Protein AF-A0A969HG48-F1 (afdb_monomer)

Mean predicted aligned error: 6.07 Å

Nearest PDB structures (foldseek):
  6h2x-assembly1_A  TM=4.784E-01  e=9.469E+00  Escherichia coli K-12

Foldseek 3Di:
DDDPVVVVVVVVLVVVLVVLVVVVVVVVVVCVVVVADALVVLVVNCVSCVVNVNNVVCCVVCVVVNVVNNVRNVVVPPD

Solvent-accessible surface area (backbone atoms only — not comparable to full-atom values): 4532 Å² total; per-residue (Å²): 132,83,57,70,64,60,55,51,53,51,50,50,56,50,50,54,51,51,50,55,52,50,54,51,50,54,49,54,52,50,32,63,73,67,75,54,54,58,47,68,60,54,51,50,53,54,48,51,34,48,77,69,65,41,42,66,57,48,47,70,79,34,40,71,57,56,58,49,51,56,49,55,19,57,68,72,71,80,124

pLDDT: mean 84.78, std 10.83, range [40.62, 95.25]

Structure (mmCIF, N/CA/C/O backbone):
data_AF-A0A969HG48-F1
#
_entry.id   AF-A0A969HG48-F1
#
loop_
_atom_site.group_PDB
_atom_site.id
_atom_site.type_symbol
_atom_site.label_atom_id
_atom_site.label_alt_id
_atom_site.label_comp_id
_atom_site.label_asym_id
_atom_site.label_entity_id
_atom_site.label_seq_id
_atom_site.pdbx_PDB_ins_code
_atom_site.Cartn_x
_atom_site.Cartn_y
_atom_site.Cartn_z
_atom_site.occupancy
_atom_site.B_iso_or_equiv
_atom_site.auth_seq_id
_atom_site.auth_comp_id
_atom_site.auth_a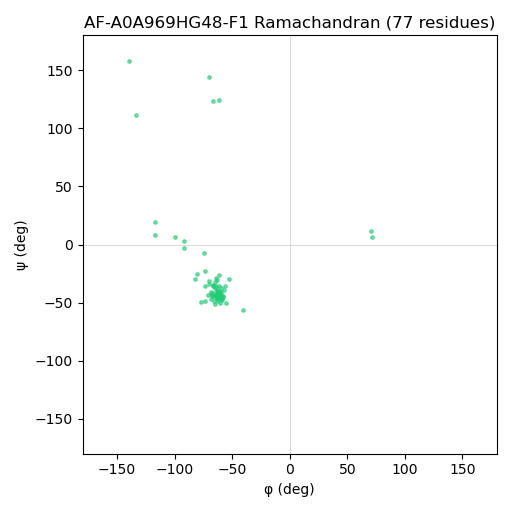sym_id
_atom_site.auth_atom_id
_atom_site.pdbx_PDB_model_num
ATOM 1 N N . MET A 1 1 ? 19.867 -5.931 -29.165 1.00 67.94 1 MET A N 1
ATOM 2 C CA . MET A 1 1 ? 19.353 -4.622 -28.702 1.00 67.94 1 MET A CA 1
ATOM 3 C C . MET A 1 1 ? 17.903 -4.816 -28.315 1.00 67.94 1 MET A C 1
ATOM 5 O O . MET A 1 1 ? 17.201 -5.473 -29.071 1.00 67.94 1 MET A O 1
ATOM 9 N N . ALA A 1 2 ? 17.485 -4.331 -27.146 1.00 73.44 2 ALA A N 1
ATOM 10 C CA . ALA A 1 2 ? 16.074 -4.358 -26.769 1.00 73.44 2 ALA A CA 1
ATOM 11 C C . ALA A 1 2 ? 15.285 -3.358 -27.633 1.00 73.44 2 ALA A C 1
ATOM 13 O O . ALA A 1 2 ? 15.814 -2.306 -27.993 1.00 73.44 2 ALA A O 1
ATOM 14 N N . ASP A 1 3 ? 14.052 -3.713 -27.990 1.00 91.12 3 ASP A N 1
ATOM 15 C CA . ASP A 1 3 ? 13.144 -2.848 -28.745 1.00 91.12 3 ASP A CA 1
ATOM 16 C C . ASP A 1 3 ? 12.861 -1.566 -27.929 1.00 91.12 3 ASP A C 1
ATOM 18 O O . ASP A 1 3 ? 12.410 -1.671 -26.781 1.00 91.12 3 ASP A O 1
ATOM 22 N N . PRO A 1 4 ? 13.113 -0.357 -28.474 1.00 91.00 4 PRO A N 1
ATOM 23 C CA . PRO A 1 4 ? 12.834 0.908 -27.793 1.00 91.00 4 PRO A CA 1
ATOM 24 C C . PRO A 1 4 ? 11.397 1.032 -27.271 1.00 91.00 4 PRO A C 1
ATOM 26 O O . PRO A 1 4 ? 11.172 1.683 -26.250 1.00 91.00 4 PRO A O 1
ATOM 29 N N . LYS A 1 5 ? 10.426 0.389 -27.933 1.00 92.50 5 LYS A N 1
ATOM 30 C CA . LYS A 1 5 ? 9.037 0.345 -27.474 1.00 92.50 5 LYS A CA 1
ATOM 31 C C . LYS A 1 5 ? 8.897 -0.455 -26.180 1.00 92.50 5 LYS A C 1
ATOM 33 O O . LYS A 1 5 ? 8.268 0.027 -25.248 1.00 92.50 5 LYS A O 1
ATOM 38 N N . ILE A 1 6 ? 9.542 -1.620 -26.091 1.00 93.50 6 ILE A N 1
ATOM 39 C CA . ILE A 1 6 ? 9.519 -2.464 -24.884 1.00 93.50 6 ILE A CA 1
ATOM 40 C C . ILE A 1 6 ? 10.117 -1.707 -23.695 1.00 93.50 6 ILE A C 1
ATOM 42 O O . ILE A 1 6 ? 9.555 -1.737 -22.604 1.00 93.50 6 ILE A O 1
ATOM 46 N N . ILE A 1 7 ? 11.226 -0.989 -23.907 1.00 93.44 7 ILE A N 1
ATOM 47 C CA . ILE A 1 7 ? 11.849 -0.172 -22.854 1.00 93.44 7 ILE A CA 1
ATOM 48 C C . ILE A 1 7 ? 10.891 0.932 -22.391 1.00 93.44 7 ILE A C 1
ATOM 50 O O . ILE A 1 7 ? 10.724 1.134 -21.190 1.00 93.44 7 ILE A O 1
ATOM 54 N N . ARG A 1 8 ? 10.249 1.641 -23.327 1.00 95.12 8 AR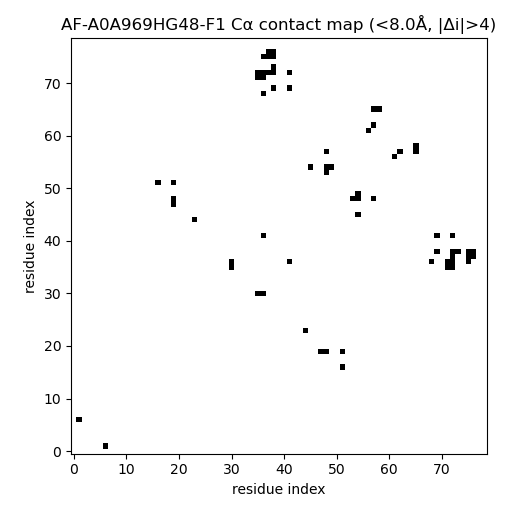G A N 1
ATOM 55 C CA . ARG A 1 8 ? 9.293 2.707 -23.003 1.00 95.12 8 ARG A CA 1
ATOM 56 C C . ARG A 1 8 ? 8.086 2.177 -22.230 1.00 95.12 8 ARG A C 1
ATOM 58 O O . ARG A 1 8 ? 7.731 2.764 -21.213 1.00 95.12 8 ARG A O 1
ATOM 65 N N . ASP A 1 9 ? 7.479 1.093 -22.700 1.00 94.56 9 ASP A N 1
ATOM 66 C CA . ASP A 1 9 ? 6.294 0.503 -22.074 1.00 94.56 9 ASP A CA 1
ATOM 67 C C . ASP A 1 9 ? 6.628 0.019 -20.654 1.00 94.56 9 ASP A C 1
ATOM 69 O O . ASP A 1 9 ? 5.894 0.303 -19.709 1.00 94.56 9 ASP A O 1
ATOM 73 N N . TRP A 1 10 ? 7.794 -0.612 -20.472 1.00 93.31 10 TRP A N 1
ATOM 74 C CA . TRP A 1 10 ? 8.281 -1.010 -19.151 1.00 93.31 10 TRP A CA 1
ATOM 75 C C . TRP A 1 10 ? 8.509 0.188 -18.218 1.00 93.31 10 TRP A C 1
ATOM 77 O O . TRP A 1 10 ? 8.114 0.138 -17.052 1.00 93.31 10 TRP A O 1
ATOM 87 N N . LEU A 1 11 ? 9.102 1.280 -18.715 1.00 94.56 11 LEU A N 1
ATOM 88 C CA . LEU A 1 11 ? 9.322 2.493 -17.920 1.00 94.56 11 LEU A CA 1
ATOM 89 C C . LEU A 1 11 ? 8.008 3.134 -17.465 1.00 94.56 11 LEU A C 1
ATOM 91 O O . LEU A 1 11 ? 7.940 3.597 -16.329 1.00 94.56 11 LEU A O 1
ATOM 95 N N . LEU A 1 12 ? 6.988 3.159 -18.326 1.00 95.25 12 LEU A N 1
ATOM 96 C CA . LEU A 1 12 ? 5.673 3.711 -17.988 1.00 95.25 12 LEU A CA 1
ATOM 97 C C . LEU A 1 12 ? 4.996 2.887 -16.889 1.00 95.25 12 LEU A C 1
ATOM 99 O O . LEU A 1 12 ? 4.651 3.434 -15.849 1.00 95.25 12 LEU A O 1
ATOM 103 N N . VAL A 1 13 ? 4.922 1.563 -17.059 1.00 91.94 13 VAL A N 1
ATOM 104 C CA . VAL A 1 13 ? 4.343 0.665 -16.042 1.00 91.94 13 VAL A CA 1
ATOM 105 C C . VAL A 1 13 ? 5.101 0.761 -14.716 1.00 91.94 13 VAL A C 1
ATOM 107 O O . VAL A 1 13 ? 4.498 0.733 -13.643 1.00 91.94 13 VAL A O 1
ATOM 110 N N . THR A 1 14 ? 6.428 0.907 -14.771 1.00 91.00 14 THR A N 1
ATOM 111 C CA . THR A 1 14 ? 7.254 1.074 -13.569 1.00 91.00 14 THR A CA 1
ATOM 112 C C . THR A 1 14 ? 6.956 2.399 -12.862 1.00 91.00 14 THR A C 1
ATOM 114 O O . THR A 1 14 ? 6.849 2.418 -11.638 1.00 91.00 14 THR A O 1
ATOM 117 N N . GLN A 1 15 ? 6.791 3.499 -13.602 1.00 94.56 15 GLN A N 1
ATOM 118 C CA . GLN A 1 15 ? 6.425 4.799 -13.027 1.00 94.56 15 GLN A CA 1
ATOM 119 C C . GLN A 1 15 ? 5.038 4.767 -12.381 1.00 94.56 15 GLN A C 1
ATOM 121 O O . GLN A 1 15 ? 4.907 5.203 -11.238 1.00 94.56 15 GLN A O 1
ATOM 126 N N . ASP A 1 16 ? 4.046 4.182 -13.054 1.00 91.19 16 ASP A N 1
ATOM 127 C CA . ASP A 1 16 ? 2.690 4.028 -12.512 1.00 91.19 16 ASP A CA 1
ATOM 128 C C . ASP A 1 16 ? 2.702 3.183 -11.230 1.00 91.19 16 ASP A C 1
ATOM 130 O O . ASP A 1 16 ? 2.086 3.536 -10.225 1.00 91.19 16 ASP A O 1
ATOM 134 N N . THR A 1 17 ? 3.484 2.100 -11.224 1.00 89.50 17 THR A N 1
ATOM 135 C CA . THR A 1 17 ? 3.670 1.252 -10.039 1.00 89.50 17 THR A CA 1
ATOM 136 C C . THR A 1 17 ? 4.259 2.037 -8.866 1.00 89.50 17 THR A C 1
ATOM 138 O O . THR A 1 17 ? 3.765 1.938 -7.744 1.00 89.50 17 THR A O 1
ATOM 141 N N . ILE A 1 18 ? 5.309 2.831 -9.108 1.00 91.25 18 ILE A N 1
ATOM 142 C CA . ILE A 1 18 ? 5.944 3.655 -8.070 1.00 91.25 18 ILE A CA 1
ATOM 143 C C . ILE A 1 18 ? 4.952 4.675 -7.513 1.00 91.25 18 ILE A C 1
ATOM 145 O O . ILE A 1 18 ? 4.889 4.847 -6.297 1.00 91.25 18 ILE A O 1
ATOM 149 N N . PHE A 1 19 ? 4.167 5.316 -8.377 1.00 92.69 19 PHE A N 1
ATOM 150 C CA . PHE A 1 19 ? 3.157 6.285 -7.964 1.00 92.69 19 PHE A CA 1
ATOM 151 C C . PHE A 1 19 ? 2.128 5.658 -7.011 1.00 92.69 19 PHE A C 1
ATOM 153 O O . PHE A 1 19 ? 1.907 6.174 -5.917 1.00 92.69 19 PHE A O 1
ATOM 160 N N . ILE A 1 20 ? 1.591 4.486 -7.357 1.00 89.56 20 ILE A N 1
ATOM 161 C CA . ILE A 1 20 ? 0.617 3.766 -6.519 1.00 89.56 20 ILE A CA 1
ATOM 162 C C . ILE A 1 20 ? 1.223 3.386 -5.159 1.00 89.56 20 ILE A C 1
ATOM 164 O O . ILE A 1 20 ? 0.569 3.501 -4.121 1.00 89.56 20 ILE A O 1
ATOM 168 N N . LEU A 1 21 ? 2.490 2.962 -5.134 1.00 88.44 21 LEU A N 1
ATOM 169 C CA . LEU A 1 21 ? 3.190 2.648 -3.885 1.00 88.44 21 LEU A CA 1
ATOM 170 C C . LEU A 1 21 ? 3.429 3.890 -3.015 1.00 88.44 21 LEU A C 1
ATOM 172 O O . LEU A 1 21 ? 3.342 3.799 -1.790 1.00 88.44 21 LEU A O 1
ATOM 176 N N . GLN A 1 22 ? 3.704 5.046 -3.622 1.00 91.31 22 GLN A N 1
ATOM 177 C CA . GLN A 1 22 ? 3.836 6.315 -2.903 1.00 91.31 22 GLN A CA 1
ATOM 178 C C . GLN A 1 22 ? 2.503 6.758 -2.297 1.00 91.31 22 GLN A C 1
ATOM 180 O O . GLN A 1 22 ? 2.468 7.136 -1.125 1.00 91.31 22 GLN A O 1
ATOM 185 N N . GLU A 1 23 ? 1.404 6.653 -3.048 1.00 91.31 23 GLU A N 1
ATOM 186 C CA . GLU A 1 23 ? 0.063 6.925 -2.521 1.00 91.31 23 GLU A CA 1
ATOM 187 C C . GLU A 1 23 ? -0.276 5.997 -1.352 1.00 91.31 23 GLU A C 1
ATOM 189 O O . GLU A 1 23 ? -0.754 6.452 -0.311 1.00 91.31 23 GLU A O 1
ATOM 194 N N . TRP A 1 24 ? 0.029 4.703 -1.482 1.00 88.44 24 TRP A N 1
ATOM 195 C CA . TRP A 1 24 ? -0.156 3.741 -0.400 1.00 88.44 24 TRP A CA 1
ATOM 196 C C . TRP A 1 24 ? 0.670 4.103 0.842 1.00 88.44 24 TRP A C 1
ATOM 198 O O . TRP A 1 24 ? 0.135 4.106 1.950 1.00 88.44 24 TRP A O 1
ATOM 208 N N . SER A 1 25 ? 1.941 4.481 0.674 1.00 88.31 25 SER A N 1
ATOM 209 C CA . SER A 1 25 ? 2.787 4.953 1.779 1.00 88.31 25 SER A CA 1
ATOM 210 C C . SER A 1 25 ? 2.174 6.165 2.485 1.00 88.31 25 SER A C 1
ATOM 212 O O . SER A 1 25 ? 2.074 6.180 3.711 1.00 88.31 25 SER A O 1
ATOM 214 N N . GLY A 1 26 ? 1.683 7.148 1.724 1.00 92.00 26 GLY A N 1
ATOM 215 C CA . GLY A 1 26 ? 1.028 8.331 2.282 1.00 92.00 26 GLY A CA 1
ATOM 216 C C . GLY A 1 26 ? -0.258 8.010 3.053 1.00 92.00 26 GLY A C 1
ATOM 217 O O . GLY A 1 26 ? -0.583 8.696 4.022 1.00 92.00 26 GLY A O 1
ATOM 218 N N . ARG A 1 27 ? -0.993 6.956 2.674 1.00 90.12 27 ARG A N 1
ATOM 219 C CA . ARG A 1 27 ? -2.154 6.473 3.444 1.00 90.12 27 ARG A CA 1
ATOM 220 C C . ARG A 1 27 ? -1.733 5.862 4.778 1.00 90.12 27 ARG A C 1
ATOM 222 O O . ARG A 1 27 ? -2.352 6.168 5.792 1.00 90.12 27 ARG A O 1
ATOM 229 N N . LEU A 1 28 ? -0.660 5.065 4.800 1.00 88.31 28 LEU A N 1
ATOM 230 C CA . LEU A 1 28 ? -0.127 4.494 6.044 1.00 88.31 28 LEU A CA 1
ATOM 231 C C . LEU A 1 28 ? 0.287 5.590 7.033 1.00 88.31 28 LEU A C 1
ATOM 233 O O . LEU A 1 28 ? -0.047 5.508 8.213 1.00 88.31 28 LEU A O 1
ATOM 237 N N . GLU A 1 29 ? 0.956 6.638 6.549 1.00 91.44 29 GLU A N 1
ATOM 238 C CA . GLU A 1 29 ? 1.337 7.796 7.366 1.00 91.44 29 GLU A CA 1
ATOM 239 C C . GLU A 1 29 ? 0.113 8.532 7.921 1.00 91.44 29 GLU A C 1
ATOM 241 O O . GLU A 1 29 ? 0.084 8.899 9.096 1.00 91.44 29 GLU A O 1
ATOM 246 N N . GLN A 1 30 ? -0.928 8.714 7.105 1.00 91.31 30 GLN A N 1
ATOM 247 C CA . GLN A 1 30 ? -2.176 9.338 7.545 1.00 91.31 30 GLN A CA 1
ATOM 248 C C . GLN A 1 30 ? -2.896 8.508 8.607 1.00 91.31 30 GLN A C 1
ATOM 250 O O . GLN A 1 30 ? -3.338 9.065 9.610 1.00 91.31 30 GLN A O 1
ATOM 255 N N . TRP A 1 31 ? -3.005 7.193 8.415 1.00 91.00 31 TRP A N 1
ATOM 256 C CA . TRP A 1 31 ? -3.601 6.295 9.403 1.00 91.00 31 TRP A CA 1
ATOM 257 C C . TRP A 1 31 ? -2.806 6.297 10.707 1.00 91.00 31 TRP A C 1
ATOM 259 O O . TRP A 1 31 ? -3.392 6.398 11.782 1.00 91.00 31 TRP A O 1
ATOM 269 N N . GLN A 1 32 ? -1.473 6.291 10.630 1.00 89.19 32 GLN A N 1
ATOM 270 C CA . GLN A 1 32 ? -0.617 6.424 11.806 1.00 89.19 32 GLN A CA 1
ATOM 271 C C . GLN A 1 32 ? -0.845 7.760 12.529 1.00 89.19 32 GLN A C 1
ATOM 273 O O . GLN A 1 32 ? -0.952 7.777 13.752 1.00 89.19 32 GLN A O 1
ATOM 278 N N . ALA A 1 33 ? -0.928 8.871 11.794 1.00 92.50 33 ALA A N 1
ATOM 279 C CA . ALA A 1 33 ? -1.133 10.196 12.375 1.00 92.50 33 ALA A CA 1
ATOM 280 C C . ALA A 1 33 ? -2.514 10.350 13.029 1.00 92.50 33 ALA A C 1
ATOM 282 O O . ALA A 1 33 ? -2.642 11.038 14.039 1.00 92.50 33 ALA A O 1
ATOM 283 N N . ARG A 1 34 ? -3.545 9.718 12.455 1.00 89.81 34 ARG A N 1
ATOM 284 C CA . ARG A 1 34 ? -4.916 9.738 12.984 1.00 89.81 34 ARG A CA 1
ATOM 285 C C . ARG A 1 34 ? -5.123 8.743 14.125 1.00 89.81 34 ARG A C 1
ATOM 287 O O . ARG A 1 34 ? -6.007 8.957 14.942 1.00 89.81 34 ARG A O 1
ATOM 294 N N . GLY A 1 35 ? -4.329 7.674 14.176 1.00 89.06 35 GLY A N 1
ATOM 295 C CA . GLY A 1 35 ? -4.481 6.593 15.151 1.00 89.06 35 GLY A CA 1
ATOM 296 C C . GLY A 1 35 ? -5.703 5.698 14.918 1.00 89.06 35 GLY A C 1
ATOM 297 O O . GLY A 1 35 ? -5.957 4.830 15.744 1.00 89.06 35 GLY A O 1
ATOM 298 N N . GLN A 1 36 ? -6.425 5.891 13.811 1.00 87.44 36 GLN A N 1
ATOM 299 C CA . GLN A 1 36 ? -7.653 5.175 13.459 1.00 87.44 36 GLN A CA 1
ATOM 300 C C . GLN A 1 36 ? -7.666 4.844 11.962 1.00 87.44 36 GLN A C 1
ATOM 302 O O . GLN A 1 36 ? -6.975 5.501 11.168 1.00 87.44 36 GLN A O 1
ATOM 307 N N . ILE A 1 37 ? -8.447 3.835 11.569 1.00 89.06 37 ILE A N 1
ATOM 308 C CA . ILE A 1 37 ? -8.537 3.379 10.176 1.00 89.06 37 ILE A CA 1
ATOM 309 C C . ILE A 1 37 ? -9.997 3.195 9.791 1.00 89.06 37 ILE A C 1
ATOM 311 O O . ILE A 1 37 ? -10.641 2.232 10.195 1.00 89.06 37 ILE A O 1
ATOM 315 N N . GLU A 1 38 ? -10.476 4.053 8.894 1.00 87.44 38 GLU A N 1
ATOM 316 C CA . GLU A 1 38 ? -11.824 3.922 8.350 1.00 87.44 38 GLU A CA 1
ATOM 317 C C . GLU A 1 38 ? -11.936 2.651 7.483 1.00 87.44 38 GLU A C 1
ATOM 319 O O . GLU A 1 38 ? -11.196 2.518 6.496 1.00 87.44 38 GLU A O 1
ATOM 324 N N . PRO A 1 39 ? -12.876 1.727 7.767 1.00 86.25 39 PRO A N 1
ATOM 325 C CA . PRO A 1 39 ? -13.009 0.485 7.004 1.00 86.25 39 PRO A CA 1
ATOM 326 C C . PRO A 1 39 ? -13.214 0.691 5.502 1.00 86.25 39 PRO A C 1
ATOM 328 O O . PRO A 1 39 ? -12.688 -0.083 4.698 1.00 86.25 39 PRO A O 1
ATOM 331 N N . GLY A 1 40 ? -13.936 1.746 5.110 1.00 87.75 40 GLY A N 1
ATOM 332 C CA . GLY A 1 40 ? -14.134 2.100 3.703 1.00 87.75 40 GLY A CA 1
ATOM 333 C C . GLY A 1 40 ? -12.841 2.534 3.008 1.00 87.75 40 GLY A C 1
ATOM 334 O O . GLY A 1 40 ? -12.556 2.076 1.903 1.00 87.75 40 GLY A O 1
ATOM 335 N N . ASP A 1 41 ? -12.030 3.361 3.672 1.00 87.75 41 ASP A N 1
ATOM 336 C CA . ASP A 1 41 ? -10.756 3.847 3.131 1.00 87.75 41 ASP A CA 1
ATOM 337 C C . ASP A 1 41 ? -9.729 2.712 3.017 1.00 87.75 41 ASP A C 1
ATOM 339 O O . ASP A 1 41 ? -9.053 2.567 1.997 1.00 87.75 41 ASP A O 1
ATOM 343 N N . PHE A 1 42 ? -9.673 1.833 4.023 1.00 89.56 42 PHE A N 1
ATOM 344 C CA . PHE A 1 42 ? -8.824 0.644 3.985 1.00 89.56 42 PHE A CA 1
ATOM 345 C C . PHE A 1 42 ? -9.222 -0.323 2.862 1.00 89.56 42 PHE A C 1
ATOM 347 O O . PHE A 1 42 ? -8.356 -0.832 2.143 1.00 89.56 42 PHE A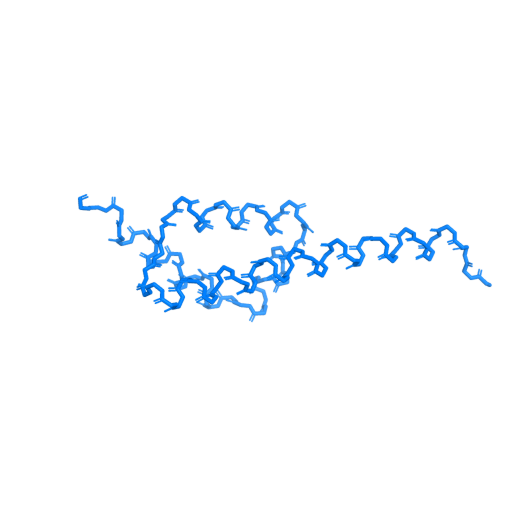 O 1
ATOM 354 N N . ALA A 1 43 ? -10.524 -0.577 2.686 1.00 89.38 43 ALA A N 1
ATOM 355 C CA . ALA A 1 43 ? -11.026 -1.449 1.627 1.00 89.38 43 ALA A CA 1
ATOM 356 C C . ALA A 1 43 ? -10.717 -0.889 0.232 1.00 89.38 43 ALA A C 1
ATOM 358 O O . ALA A 1 43 ? -10.263 -1.631 -0.642 1.00 89.38 43 ALA A O 1
ATOM 359 N N . GLU A 1 44 ? -10.909 0.415 0.043 1.00 89.81 44 GLU A N 1
ATOM 360 C CA . GLU A 1 44 ? -10.610 1.106 -1.208 1.00 89.81 44 GLU A CA 1
ATOM 361 C C . GLU A 1 44 ? -9.118 1.052 -1.535 1.00 89.81 44 GLU A C 1
ATOM 363 O O . GLU A 1 44 ? -8.723 0.674 -2.638 1.00 89.81 44 GLU A O 1
ATOM 368 N N . ALA A 1 45 ? -8.265 1.337 -0.559 1.00 88.38 45 ALA A N 1
ATOM 369 C CA . ALA A 1 45 ? -6.831 1.273 -0.757 1.00 88.38 45 ALA A CA 1
ATOM 370 C C . ALA A 1 45 ? -6.381 -0.176 -1.092 1.00 88.38 45 ALA A C 1
ATOM 372 O O . ALA A 1 45 ? -5.541 -0.396 -1.970 1.00 88.38 45 ALA A O 1
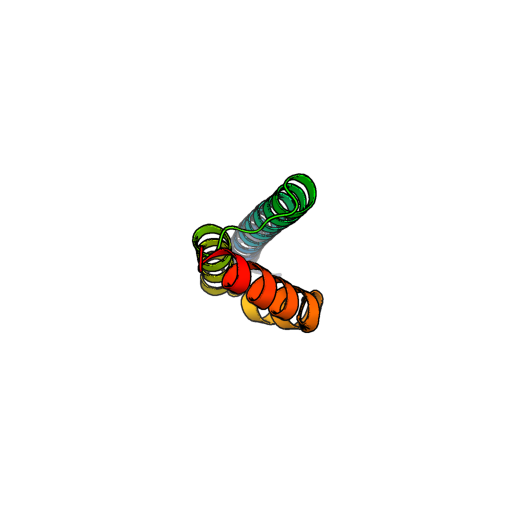ATOM 373 N N . CYS A 1 46 ? -6.969 -1.196 -0.450 1.00 88.75 46 CYS A N 1
ATOM 374 C CA . CYS A 1 46 ? -6.708 -2.601 -0.788 1.00 88.75 46 CYS A CA 1
ATOM 375 C C . CYS A 1 46 ? -7.170 -2.964 -2.211 1.00 88.75 46 CYS A C 1
ATOM 377 O O . CYS A 1 46 ? -6.524 -3.780 -2.876 1.00 88.75 46 CYS A O 1
ATOM 379 N N . ARG A 1 47 ? -8.281 -2.383 -2.684 1.00 90.19 47 ARG A N 1
ATOM 380 C CA . ARG A 1 47 ? -8.769 -2.537 -4.063 1.00 90.19 47 ARG A CA 1
ATOM 381 C C . ARG A 1 47 ? -7.763 -1.955 -5.05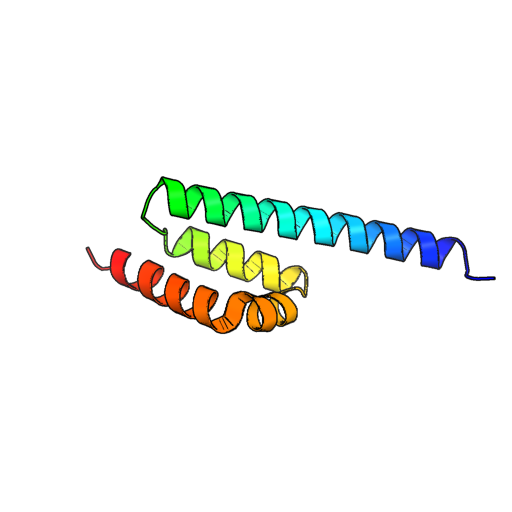7 1.00 90.19 47 ARG A C 1
ATOM 383 O O . ARG A 1 47 ? -7.401 -2.649 -6.004 1.00 90.19 47 ARG A O 1
ATOM 390 N N . GLN A 1 48 ? -7.243 -0.756 -4.792 1.00 89.50 48 GLN A N 1
ATOM 391 C CA . GLN A 1 48 ? -6.243 -0.086 -5.636 1.00 89.50 48 GLN A CA 1
ATOM 392 C C . GLN A 1 48 ? -4.970 -0.931 -5.804 1.00 89.50 48 GLN A C 1
ATOM 394 O O . GLN A 1 48 ? -4.512 -1.143 -6.925 1.00 89.50 48 GLN A O 1
ATOM 399 N N . LEU A 1 49 ? -4.450 -1.524 -4.721 1.00 88.75 49 LEU A N 1
ATOM 400 C CA . LEU A 1 49 ? -3.301 -2.440 -4.803 1.00 88.75 49 LEU A CA 1
ATOM 401 C C . LEU A 1 49 ? -3.576 -3.687 -5.659 1.00 88.75 49 LEU A C 1
ATOM 403 O O . LEU A 1 49 ? -2.673 -4.186 -6.332 1.00 88.75 49 LEU A O 1
ATOM 407 N N . ARG A 1 50 ? -4.802 -4.222 -5.631 1.00 90.44 50 ARG A N 1
ATOM 408 C CA . ARG A 1 50 ? -5.189 -5.387 -6.448 1.00 90.44 50 ARG A CA 1
ATOM 409 C C . ARG A 1 50 ? -5.295 -5.032 -7.922 1.00 90.44 50 ARG A C 1
ATOM 411 O O . ARG A 1 50 ? -4.793 -5.786 -8.748 1.00 90.44 50 ARG A O 1
ATOM 418 N N . GLU A 1 51 ? -5.908 -3.898 -8.238 1.00 89.25 51 GLU A N 1
ATOM 419 C CA . GLU A 1 51 ? -6.040 -3.404 -9.613 1.00 89.25 51 GLU A CA 1
ATOM 420 C C . GLU A 1 51 ? -4.683 -3.068 -10.233 1.00 89.25 51 GLU A C 1
ATOM 422 O O . GLU A 1 51 ? -4.467 -3.322 -11.414 1.00 89.25 51 GLU A O 1
ATOM 427 N N . ALA A 1 52 ? -3.737 -2.615 -9.411 1.00 88.19 52 ALA A N 1
ATOM 428 C CA . ALA A 1 52 ? -2.347 -2.406 -9.797 1.00 88.19 52 ALA A CA 1
ATOM 429 C C . ALA A 1 52 ? -1.531 -3.707 -9.953 1.00 88.19 52 ALA A C 1
ATOM 431 O O . ALA A 1 52 ? -0.367 -3.662 -10.340 1.00 88.19 52 ALA A O 1
ATOM 432 N N . GLY A 1 53 ? -2.086 -4.871 -9.592 1.00 89.88 53 GLY A N 1
ATOM 433 C CA . GLY A 1 53 ? -1.352 -6.142 -9.563 1.00 89.88 53 GLY A CA 1
ATOM 434 C C . GLY A 1 53 ? -0.307 -6.249 -8.440 1.00 89.88 53 GLY A C 1
ATOM 43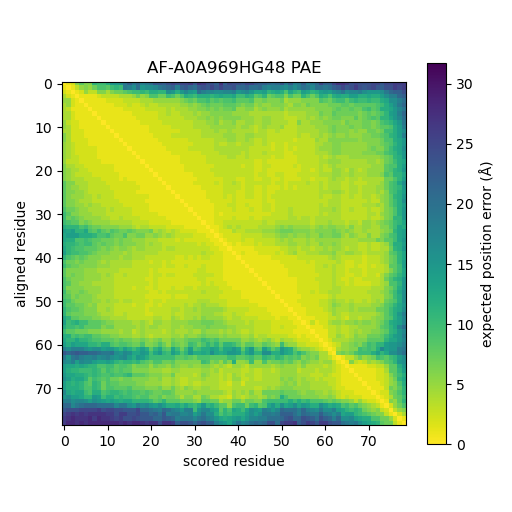5 O O . GLY A 1 53 ? 0.483 -7.190 -8.420 1.00 89.88 53 GLY A O 1
ATOM 436 N N . LEU A 1 54 ? -0.312 -5.324 -7.476 1.00 88.12 54 LEU A N 1
ATOM 437 C CA . LEU A 1 54 ? 0.678 -5.219 -6.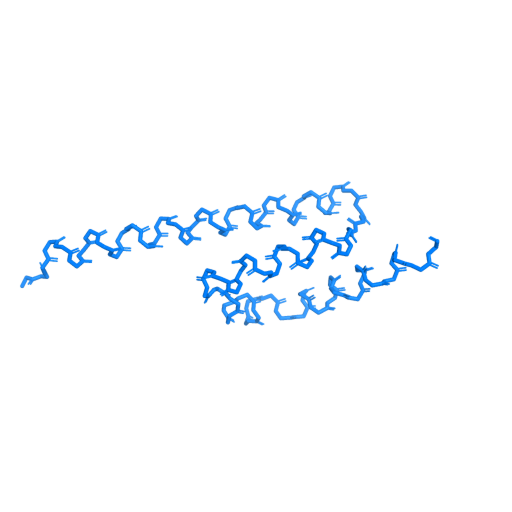395 1.00 88.12 54 LEU A CA 1
ATOM 438 C C . LEU A 1 54 ? 0.287 -5.983 -5.130 1.00 88.12 54 LEU A C 1
ATOM 440 O O . LEU A 1 54 ? 1.068 -6.053 -4.184 1.00 88.12 54 LEU A O 1
ATOM 444 N N . TRP A 1 55 ? -0.901 -6.590 -5.102 1.00 87.56 55 TRP A N 1
ATOM 445 C CA . TRP A 1 55 ? -1.378 -7.343 -3.942 1.00 87.56 55 TRP A CA 1
ATOM 446 C C . TRP A 1 55 ? -0.431 -8.474 -3.523 1.00 87.56 55 TRP A C 1
ATOM 448 O O . TRP A 1 55 ? -0.236 -8.681 -2.330 1.00 87.56 55 TRP A O 1
ATOM 458 N N . GLY A 1 56 ? 0.173 -9.185 -4.483 1.00 84.69 56 GLY A N 1
ATOM 459 C CA . GLY A 1 56 ? 1.143 -10.247 -4.188 1.00 84.69 56 GLY A CA 1
ATOM 460 C C . GLY A 1 56 ? 2.354 -9.712 -3.424 1.00 84.69 56 GLY A C 1
ATOM 461 O O . GLY A 1 56 ? 2.657 -10.192 -2.336 1.00 84.69 56 GLY A O 1
ATOM 462 N N . TRP A 1 57 ? 2.961 -8.636 -3.933 1.00 83.81 57 TRP A N 1
ATOM 463 C CA . TRP A 1 57 ? 4.053 -7.939 -3.253 1.00 83.81 57 TRP A CA 1
ATOM 464 C C . TRP A 1 57 ? 3.631 -7.421 -1.875 1.00 83.81 57 TRP A C 1
ATOM 466 O O . TRP A 1 57 ? 4.341 -7.626 -0.898 1.00 83.81 57 TRP A O 1
ATOM 476 N N . ALA A 1 58 ? 2.461 -6.790 -1.772 1.00 82.12 58 ALA A N 1
ATOM 477 C CA . ALA A 1 58 ? 1.980 -6.221 -0.517 1.00 82.12 58 ALA A CA 1
ATOM 478 C C . ALA A 1 58 ? 1.722 -7.307 0.544 1.00 82.12 58 ALA A C 1
ATOM 480 O O . ALA A 1 58 ? 2.023 -7.111 1.722 1.00 82.12 58 ALA A O 1
ATOM 481 N N . ALA A 1 59 ? 1.209 -8.470 0.134 1.00 80.38 59 ALA A N 1
ATOM 482 C CA . ALA A 1 59 ? 1.003 -9.618 1.009 1.00 80.38 59 ALA A CA 1
ATOM 483 C C . ALA A 1 59 ? 2.325 -10.266 1.455 1.00 80.38 59 ALA A C 1
ATOM 485 O O . ALA A 1 59 ? 2.412 -10.737 2.586 1.00 80.38 59 ALA A O 1
ATOM 486 N N . GLU A 1 60 ? 3.355 -10.271 0.608 1.00 82.06 60 GLU A N 1
ATOM 487 C CA . GLU A 1 60 ? 4.682 -10.794 0.957 1.00 82.06 60 GLU A CA 1
ATOM 488 C C . GLU A 1 60 ? 5.475 -9.822 1.841 1.00 82.06 60 GLU A C 1
ATOM 490 O O . GLU A 1 60 ? 5.982 -10.208 2.892 1.00 82.06 60 GLU A O 1
ATOM 495 N N . ALA A 1 61 ? 5.547 -8.548 1.450 1.00 75.00 61 ALA A N 1
ATOM 496 C CA . ALA A 1 61 ? 6.303 -7.516 2.155 1.00 75.00 61 ALA A CA 1
ATOM 497 C C . ALA A 1 61 ? 5.620 -7.072 3.458 1.00 75.00 61 ALA A C 1
ATOM 499 O O . ALA A 1 61 ? 6.287 -6.774 4.447 1.00 75.00 61 ALA A O 1
ATOM 500 N N . GLY A 1 62 ? 4.287 -7.022 3.461 1.00 68.81 62 GLY A N 1
ATOM 501 C CA . GLY A 1 62 ? 3.476 -6.467 4.543 1.00 68.81 62 GLY A CA 1
ATOM 502 C C . GLY A 1 62 ? 2.560 -7.472 5.237 1.00 68.81 62 GLY A C 1
ATOM 503 O O . GLY A 1 62 ? 1.732 -7.044 6.037 1.00 68.81 62 GLY A O 1
ATOM 504 N N . GLY A 1 63 ? 2.671 -8.776 4.956 1.00 68.62 63 GLY A N 1
ATOM 505 C CA . GLY A 1 63 ? 1.670 -9.804 5.283 1.00 68.62 63 GLY A CA 1
ATOM 506 C C . GLY A 1 63 ? 0.995 -9.684 6.652 1.00 68.62 63 GLY A C 1
ATOM 507 O O . GLY A 1 63 ? -0.229 -9.554 6.735 1.00 68.62 63 GLY A O 1
ATOM 508 N N . HIS A 1 64 ? 1.772 -9.667 7.739 1.00 70.56 64 HIS A N 1
ATOM 509 C CA . HIS A 1 64 ? 1.219 -9.522 9.093 1.00 70.56 64 HIS A CA 1
ATOM 510 C C . HIS A 1 64 ? 0.645 -8.125 9.373 1.00 70.56 64 HIS A C 1
ATOM 512 O O . HIS A 1 64 ? -0.336 -8.009 10.107 1.00 70.56 64 HIS A O 1
ATOM 518 N N . GLY A 1 65 ? 1.211 -7.082 8.764 1.00 79.19 65 GLY A N 1
ATOM 519 C CA . GLY A 1 65 ? 0.736 -5.704 8.869 1.00 79.19 65 GLY A CA 1
ATOM 520 C C . GLY A 1 65 ? -0.636 -5.518 8.228 1.00 79.19 65 GLY A C 1
ATOM 521 O O . GLY A 1 65 ? -1.544 -5.026 8.886 1.00 79.19 65 GLY A O 1
ATOM 522 N N . ILE A 1 66 ? -0.845 -5.997 6.997 1.00 82.75 66 ILE A N 1
ATOM 523 C CA . ILE A 1 66 ? -2.150 -5.889 6.314 1.00 82.75 66 ILE A CA 1
ATOM 524 C C . ILE A 1 66 ? -3.240 -6.634 7.090 1.00 82.75 66 ILE A C 1
ATOM 526 O O . ILE A 1 66 ? -4.343 -6.117 7.261 1.00 82.75 66 ILE A O 1
ATOM 530 N N . ALA A 1 67 ? -2.937 -7.828 7.609 1.00 80.75 67 ALA A N 1
ATOM 531 C CA . ALA A 1 67 ? -3.884 -8.581 8.427 1.00 80.75 67 ALA A CA 1
ATOM 532 C C . ALA A 1 67 ? -4.211 -7.877 9.758 1.00 80.75 67 ALA A C 1
ATOM 534 O O . ALA A 1 67 ? -5.352 -7.943 10.215 1.00 80.75 67 ALA A O 1
ATOM 535 N N . ALA A 1 68 ? -3.237 -7.204 10.380 1.00 81.75 68 ALA A N 1
ATOM 536 C CA . ALA A 1 68 ? -3.455 -6.414 11.589 1.00 81.75 68 ALA A CA 1
ATOM 537 C C . ALA A 1 68 ? -4.314 -5.171 11.306 1.00 81.75 68 ALA A C 1
ATOM 539 O O . ALA A 1 68 ? -5.305 -4.958 12.002 1.00 81.75 68 ALA A O 1
ATOM 540 N N . LEU A 1 69 ? -4.006 -4.422 10.242 1.00 82.50 69 LEU A N 1
ATOM 541 C CA . LEU A 1 69 ? -4.791 -3.259 9.807 1.00 82.50 69 LEU A CA 1
ATOM 542 C C . LEU A 1 69 ? -6.238 -3.657 9.480 1.00 82.50 69 LEU A C 1
ATOM 544 O O . LEU A 1 69 ? -7.173 -2.988 9.906 1.00 82.50 69 LEU A O 1
ATOM 548 N N . ALA A 1 70 ? -6.439 -4.804 8.824 1.00 83.88 70 ALA A N 1
ATOM 549 C CA . ALA A 1 70 ? -7.770 -5.331 8.527 1.00 83.88 70 ALA A CA 1
ATOM 550 C C . ALA A 1 70 ? -8.584 -5.687 9.783 1.00 83.88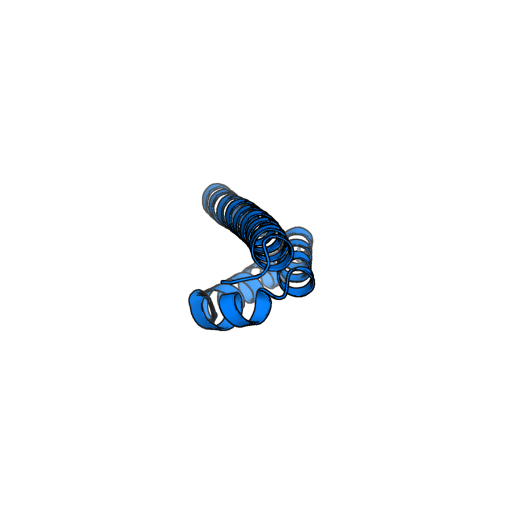 70 ALA A C 1
ATOM 552 O O . ALA A 1 70 ? -9.813 -5.658 9.736 1.00 83.88 70 ALA A O 1
ATOM 553 N N . ARG A 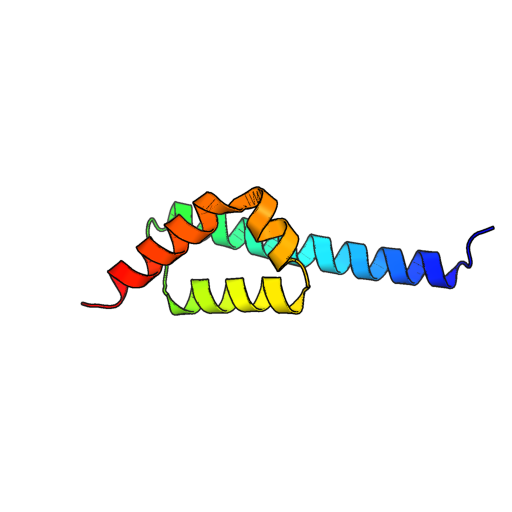1 71 ? -7.930 -6.057 10.893 1.00 82.25 71 ARG A N 1
ATOM 554 C CA . ARG A 1 71 ? -8.615 -6.274 12.176 1.00 82.25 71 ARG A CA 1
ATOM 555 C C . ARG A 1 71 ? -9.025 -4.945 12.793 1.00 82.25 71 ARG A C 1
ATOM 557 O O . ARG A 1 71 ? -10.193 -4.811 13.125 1.00 82.25 71 ARG A O 1
ATOM 564 N N . VAL A 1 72 ? -8.097 -3.985 12.862 1.00 81.38 72 VAL A N 1
ATOM 565 C CA . VAL A 1 72 ? -8.340 -2.634 13.402 1.00 81.38 72 VAL A CA 1
ATOM 566 C C . VAL A 1 72 ? -9.512 -1.968 12.682 1.00 81.38 72 VAL A C 1
ATOM 568 O O . VAL A 1 72 ? -10.481 -1.585 13.327 1.00 81.38 72 VAL A O 1
ATOM 571 N N . ALA A 1 73 ? -9.486 -1.964 11.349 1.00 81.31 73 ALA A N 1
ATOM 572 C CA . ALA A 1 73 ? -10.531 -1.365 10.526 1.00 81.31 73 ALA A CA 1
ATOM 573 C C . ALA A 1 73 ? -11.922 -2.008 10.714 1.00 81.31 73 ALA A C 1
ATOM 575 O O . ALA A 1 73 ? -12.934 -1.364 10.471 1.00 81.31 73 ALA A O 1
ATOM 576 N N . ARG A 1 74 ? -12.004 -3.282 11.129 1.00 75.00 74 ARG A N 1
ATOM 577 C CA . ARG A 1 74 ? -13.288 -3.956 11.413 1.00 75.00 74 ARG A CA 1
ATOM 578 C C . ARG A 1 74 ? -13.826 -3.652 12.806 1.00 75.00 74 ARG A C 1
ATOM 580 O O . ARG A 1 74 ? -15.033 -3.696 12.988 1.00 75.00 74 ARG A O 1
ATOM 587 N N . THR A 1 75 ? -12.954 -3.390 13.774 1.00 63.59 75 THR A N 1
ATOM 588 C CA . THR A 1 75 ? -13.347 -3.077 15.157 1.00 63.59 75 THR A CA 1
ATOM 589 C C . THR A 1 75 ? -13.939 -1.681 15.329 1.00 63.59 75 THR A C 1
ATOM 591 O O . THR A 1 75 ? -14.685 -1.486 16.276 1.00 63.59 75 THR A O 1
ATOM 594 N N . GLU A 1 76 ? -13.657 -0.735 14.429 1.00 56.97 76 GLU A N 1
ATOM 595 C CA . GLU A 1 76 ? -14.175 0.646 14.512 1.00 56.97 76 GLU A CA 1
ATOM 596 C C . GLU A 1 76 ? -15.502 0.859 13.752 1.00 56.97 76 GLU A C 1
ATOM 598 O O . GLU A 1 76 ? -16.000 1.974 13.675 1.00 56.97 76 GLU A O 1
ATOM 603 N N . GLY A 1 77 ? -16.084 -0.198 13.168 1.00 50.97 77 GLY A N 1
ATOM 604 C CA . GLY A 1 77 ? -17.329 -0.127 12.388 1.00 50.97 77 GLY A CA 1
ATOM 605 C C . GLY A 1 77 ? -18.609 -0.544 13.126 1.00 50.97 77 GLY A C 1
ATOM 606 O O . GLY A 1 77 ? -19.638 -0.672 12.468 1.00 50.97 77 GLY A O 1
ATOM 607 N N . ASP A 1 78 ? -18.541 -0.806 14.437 1.00 45.25 78 ASP A N 1
ATOM 608 C CA . ASP A 1 78 ? -19.636 -1.376 15.251 1.00 45.25 78 ASP A CA 1
ATOM 609 C C . ASP A 1 78 ? -20.144 -0.433 16.376 1.00 45.25 78 ASP A C 1
ATOM 611 O O . ASP A 1 78 ? -20.796 -0.894 17.315 1.00 45.25 78 ASP A O 1
ATOM 615 N N . GLU A 1 79 ? -19.888 0.881 16.291 1.00 40.62 79 GLU A N 1
ATOM 616 C CA . GLU A 1 79 ? -20.466 1.903 17.197 1.00 40.62 79 GLU A CA 1
ATOM 617 C C . GLU A 1 79 ? -21.548 2.770 16.533 1.00 40.62 79 GLU A C 1
ATOM 619 O O . GLU A 1 79 ? -21.325 3.269 15.405 1.00 40.62 79 GLU A O 1
#

Radius of gyration: 15.74 Å; Cα contacts (8 Å, |Δi|>4): 34; chains: 1; bounding box: 40×21×46 Å

Sequence (79 aa):
MADPKIIRDWLLVTQDTIFILQEWSGRLEQWQARGQIEPGDFAEACRQLREAGLWGWAAEAGGHGIAALARVARTEGDE

Secondary structure (DSSP, 8-state):
---HHHHHHHHHHHHHHHHHHHHHHHHHHHHHHHS---HHHHHHHHHHHHHTT-HHHHHHHHHHHHHHHHHHHHHTT--